Protein AF-A0A317YME3-F1 (afdb_monomer)

Organism: Staphylococcus pseudintermedius (NCBI:txid283734)

Mean predicted aligned error: 4.15 Å

Solvent-accessible surface area (backbone atoms only — not comparable to full-atom values): 5351 Å² total; per-residue (Å²): 137,93,77,72,87,74,99,69,90,85,64,57,86,91,37,72,61,33,56,47,52,65,70,68,42,53,65,45,80,40,51,65,90,75,66,84,88,60,78,84,51,92,85,40,46,78,49,75,70,49,84,71,86,79,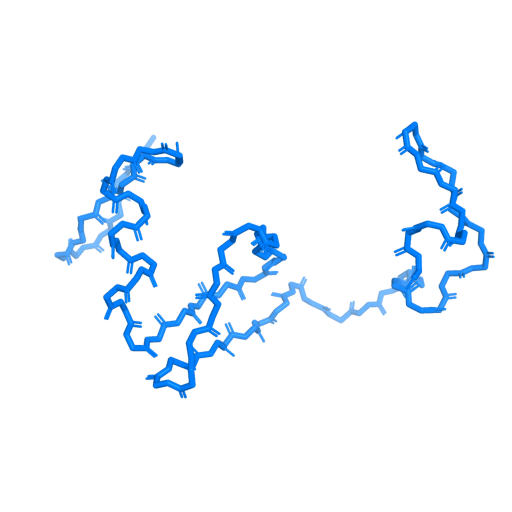87,67,75,55,80,88,68,46,89,72,55,90,50,92,96,57,43,47,82,76,72,104

Sequence (76 aa):
YNVVPGEVEKVEKNSKAYYQAYSEAKFWVSNARIPLFLNKKPNQIYIQTWHGTPLKRLANDMKVVRMPGTTTALYK

Structure (mmCIF, N/CA/C/O backbone):
data_AF-A0A317YME3-F1
#
_entry.id   AF-A0A317YME3-F1
#
loop_
_atom_site.group_PDB
_atom_site.id
_atom_site.type_symbol
_atom_site.label_atom_id
_atom_site.label_alt_id
_atom_site.label_comp_id
_atom_site.label_asym_id
_atom_site.label_entity_id
_atom_site.label_seq_id
_atom_site.pdbx_PDB_ins_code
_atom_site.Cartn_x
_atom_site.Cartn_y
_atom_site.Cartn_z
_atom_site.occupancy
_atom_site.B_iso_or_equiv
_atom_site.auth_seq_id
_atom_site.auth_comp_id
_atom_site.auth_asym_id
_atom_site.auth_atom_id
_atom_site.pdbx_PDB_model_num
ATOM 1 N N . TYR A 1 1 ? -12.133 19.745 -5.878 1.00 52.22 1 TYR A N 1
ATOM 2 C CA . TYR A 1 1 ? -13.153 18.725 -5.576 1.00 52.22 1 TYR A CA 1
ATOM 3 C C . TYR A 1 1 ? -12.484 17.546 -4.883 1.00 52.22 1 TYR A C 1
ATOM 5 O O . TYR A 1 1 ? -11.964 16.673 -5.554 1.00 52.22 1 TYR A O 1
ATOM 13 N N . ASN A 1 2 ? -12.439 17.550 -3.547 1.00 75.44 2 ASN A N 1
ATOM 14 C CA . ASN A 1 2 ? -11.849 16.467 -2.741 1.00 75.44 2 ASN A CA 1
ATOM 15 C C . ASN A 1 2 ? -12.951 15.666 -2.032 1.00 75.44 2 ASN A C 1
ATOM 17 O O . ASN A 1 2 ? -12.821 15.325 -0.856 1.00 75.44 2 ASN A O 1
ATOM 21 N N . VAL A 1 3 ? -14.078 15.453 -2.708 1.00 87.12 3 VAL A N 1
ATOM 22 C CA . VAL A 1 3 ? -15.221 14.724 -2.155 1.00 87.12 3 VAL A CA 1
ATOM 23 C C . VAL A 1 3 ? -15.158 13.305 -2.695 1.00 87.12 3 VAL A C 1
ATOM 25 O O . VAL A 1 3 ? -15.133 13.110 -3.906 1.00 87.12 3 VAL A O 1
ATOM 28 N N . VAL A 1 4 ? -15.086 12.335 -1.788 1.00 91.56 4 VAL A N 1
ATOM 29 C CA . VAL A 1 4 ? -15.241 10.919 -2.121 1.00 91.56 4 VAL A CA 1
ATOM 30 C C . VAL A 1 4 ? -16.714 10.591 -1.880 1.00 91.56 4 VAL A C 1
ATOM 32 O O . VAL A 1 4 ? -17.194 10.873 -0.783 1.00 91.56 4 VAL A O 1
ATOM 35 N N . PRO A 1 5 ? -17.454 10.096 -2.884 1.00 94.25 5 PRO A N 1
ATOM 36 C CA . PRO A 1 5 ? -18.863 9.766 -2.714 1.00 94.25 5 PRO A CA 1
ATOM 37 C C . PRO A 1 5 ? -19.050 8.564 -1.777 1.00 94.25 5 PRO A C 1
ATOM 39 O O . PRO A 1 5 ? -18.225 7.651 -1.760 1.00 94.25 5 PRO A O 1
ATOM 42 N N . GLY A 1 6 ? -20.167 8.557 -1.044 1.00 92.81 6 GLY A N 1
ATOM 43 C CA . GLY A 1 6 ? -20.524 7.512 -0.080 1.00 92.81 6 GLY A CA 1
ATOM 44 C C . GLY A 1 6 ? -20.070 7.804 1.354 1.00 92.81 6 GLY A C 1
ATOM 45 O O . GLY A 1 6 ? -19.520 8.863 1.653 1.00 92.81 6 GLY A O 1
ATOM 46 N N . GLU A 1 7 ? -20.323 6.851 2.249 1.00 94.19 7 GLU A N 1
ATOM 47 C CA . GLU A 1 7 ? -19.906 6.913 3.653 1.00 94.19 7 GLU A CA 1
ATOM 48 C C . GLU A 1 7 ? -18.424 6.545 3.769 1.00 94.19 7 GLU A C 1
ATOM 50 O O . GLU A 1 7 ? -18.055 5.381 3.921 1.00 94.19 7 GLU A O 1
ATOM 55 N N . VAL A 1 8 ? -17.558 7.550 3.629 1.00 94.62 8 VAL A N 1
ATOM 56 C CA . VAL A 1 8 ? -16.104 7.364 3.651 1.00 94.62 8 VAL A CA 1
ATOM 57 C C . VAL A 1 8 ? -15.459 8.345 4.616 1.00 94.62 8 VAL A C 1
ATOM 59 O O . VAL A 1 8 ? -15.610 9.561 4.490 1.00 94.62 8 VAL A O 1
ATOM 62 N N . GLU A 1 9 ? -14.652 7.815 5.529 1.00 94.62 9 GLU A N 1
ATOM 63 C CA . GLU A 1 9 ? -13.733 8.612 6.331 1.00 94.62 9 GLU A CA 1
ATOM 64 C C . GLU A 1 9 ? -12.384 8.732 5.612 1.00 94.62 9 GLU A C 1
ATOM 66 O O . GLU A 1 9 ? -11.764 7.742 5.219 1.00 94.62 9 GLU A O 1
ATOM 71 N N . LYS A 1 10 ? -11.915 9.968 5.425 1.00 95.31 10 LYS A N 1
ATOM 72 C CA . LYS A 1 10 ? -10.588 10.238 4.867 1.00 95.31 10 LYS A CA 1
ATOM 73 C C . LYS A 1 10 ? -9.623 10.522 6.003 1.00 95.31 10 LYS A C 1
ATOM 75 O O . LYS A 1 10 ? -9.870 11.411 6.810 1.00 95.31 10 LYS A O 1
ATOM 80 N N . VAL A 1 11 ? -8.485 9.843 5.987 1.00 96.94 11 VAL A N 1
ATOM 81 C CA . VAL A 1 11 ? -7.406 10.052 6.954 1.00 96.94 11 VAL A CA 1
ATOM 82 C C . VAL A 1 11 ? -6.205 10.715 6.291 1.00 96.94 11 VAL A C 1
ATOM 84 O O . VAL A 1 11 ? -5.865 10.426 5.142 1.00 96.94 11 VAL A O 1
ATOM 87 N N . GLU A 1 12 ? -5.543 11.609 7.019 1.00 97.31 12 GLU A N 1
ATOM 88 C CA . GLU A 1 12 ? -4.329 12.266 6.539 1.00 97.31 12 GLU A CA 1
ATOM 89 C C . GLU A 1 12 ? -3.125 11.324 6.636 1.00 97.31 12 GLU A C 1
ATOM 91 O O . GLU A 1 12 ? -2.915 10.663 7.656 1.00 97.31 12 GLU A O 1
ATOM 96 N N . LYS A 1 13 ? -2.304 11.268 5.584 1.00 96.69 13 LYS A N 1
ATOM 97 C CA . LYS A 1 13 ? -1.105 10.424 5.544 1.00 96.69 13 LYS A CA 1
ATOM 98 C C . LYS A 1 13 ? -0.144 10.782 6.683 1.00 96.69 13 LYS A C 1
ATOM 100 O O . LYS A 1 13 ? 0.115 11.950 6.931 1.00 96.69 13 LYS A O 1
ATOM 1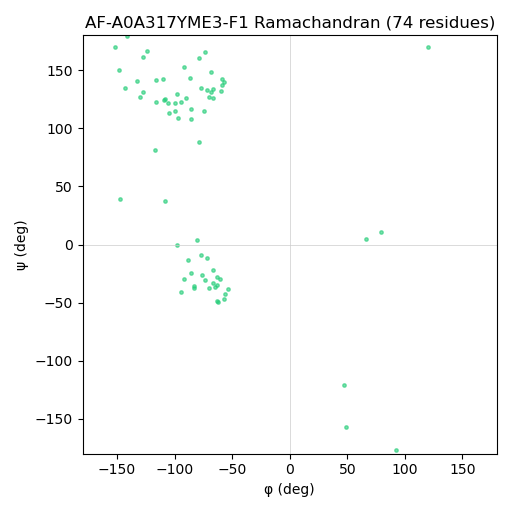05 N N . ASN A 1 14 ? 0.424 9.763 7.330 1.00 96.88 14 ASN A N 1
ATOM 106 C CA . ASN A 1 14 ? 1.314 9.876 8.498 1.00 96.88 14 ASN A CA 1
ATOM 107 C C . ASN A 1 14 ? 0.656 10.411 9.788 1.00 96.88 14 ASN A C 1
ATOM 109 O O . ASN A 1 14 ? 1.354 10.567 10.789 1.00 96.88 14 ASN A O 1
ATOM 113 N N . SER A 1 15 ? -0.659 10.647 9.811 1.00 98.31 15 SER A N 1
ATOM 114 C CA . SER A 1 15 ? -1.388 10.926 11.055 1.00 98.31 15 SER A CA 1
ATOM 115 C C . SER A 1 15 ? -1.567 9.661 11.904 1.00 98.31 15 SER A C 1
ATOM 117 O O . SER A 1 15 ? -1.434 8.535 11.418 1.00 98.31 15 SER A O 1
ATOM 119 N N . LYS A 1 16 ? -1.948 9.820 13.178 1.00 98.31 16 LYS A N 1
ATOM 120 C CA . LYS A 1 16 ? -2.314 8.683 14.042 1.00 98.31 16 LYS A CA 1
ATOM 121 C C . LYS A 1 16 ? -3.445 7.840 13.434 1.00 98.31 16 LYS A C 1
ATOM 123 O O . LYS A 1 16 ? -3.350 6.615 13.430 1.00 98.31 16 LYS A O 1
ATOM 128 N N . ALA A 1 17 ? -4.462 8.495 12.869 1.00 98.12 17 ALA A N 1
ATOM 129 C CA . ALA A 1 17 ? -5.601 7.837 12.230 1.00 98.12 17 ALA A CA 1
ATOM 130 C C . ALA A 1 17 ? -5.182 7.000 11.010 1.00 98.12 17 ALA A C 1
ATOM 132 O O . ALA A 1 17 ? -5.710 5.915 10.797 1.00 98.12 17 ALA A O 1
ATOM 133 N N . TYR A 1 18 ? -4.173 7.439 10.250 1.00 98.44 18 TYR A N 1
ATOM 134 C CA . TYR A 1 18 ? -3.618 6.659 9.141 1.00 98.44 18 TYR A CA 1
ATOM 135 C C . TYR A 1 18 ? -3.013 5.335 9.609 1.00 98.44 18 TYR A C 1
ATOM 137 O O . TYR A 1 18 ? -3.348 4.278 9.075 1.00 98.44 18 TYR A O 1
ATOM 145 N N . TYR A 1 19 ? -2.157 5.367 10.631 1.00 98.25 19 TYR A N 1
ATOM 146 C CA . TYR A 1 19 ? -1.563 4.138 11.162 1.00 98.25 19 TYR A CA 1
A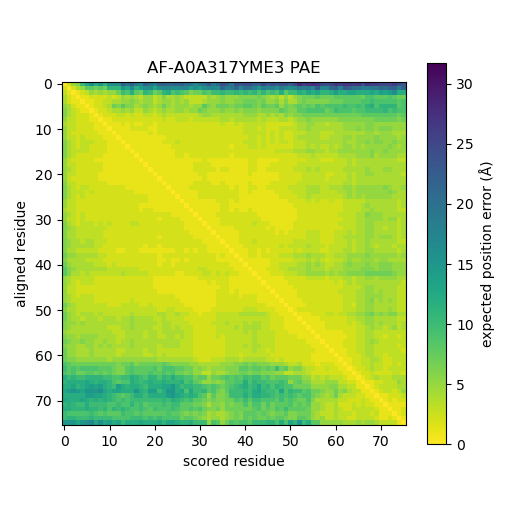TOM 147 C C . TYR A 1 19 ? -2.616 3.217 11.781 1.00 98.25 19 TYR A C 1
ATOM 149 O O . TYR A 1 19 ? -2.531 2.000 11.620 1.00 98.25 19 TYR A O 1
ATOM 157 N N . GLN A 1 20 ? -3.622 3.790 12.442 1.00 98.31 20 GLN A N 1
ATOM 158 C CA . GLN A 1 20 ? -4.738 3.037 13.000 1.00 98.31 20 GLN A CA 1
ATOM 159 C C . GLN A 1 20 ? -5.558 2.345 11.902 1.00 98.31 20 GLN A C 1
ATOM 161 O O . GLN A 1 20 ? -5.733 1.130 11.963 1.00 98.31 20 GLN A O 1
ATOM 166 N N . ALA A 1 21 ? -5.936 3.067 10.843 1.00 98.25 21 ALA A N 1
ATOM 167 C CA . ALA A 1 21 ? -6.672 2.510 9.709 1.00 98.25 21 ALA A CA 1
ATOM 168 C C . ALA A 1 21 ? -5.925 1.332 9.060 1.00 98.25 21 ALA A C 1
ATOM 170 O O . ALA A 1 21 ? -6.500 0.263 8.858 1.00 98.25 21 ALA A O 1
ATOM 171 N N . TYR A 1 22 ? -4.619 1.474 8.806 1.00 98.38 22 TYR A N 1
ATOM 172 C CA . TYR A 1 22 ? -3.804 0.369 8.284 1.00 98.38 22 TYR A CA 1
ATOM 173 C C . TYR A 1 22 ? -3.651 -0.785 9.280 1.00 98.38 22 TYR A C 1
ATOM 175 O O . TYR A 1 22 ? -3.574 -1.937 8.863 1.00 98.38 22 TYR A O 1
ATOM 183 N N . SER A 1 23 ? -3.604 -0.509 10.583 1.00 98.00 23 SER A N 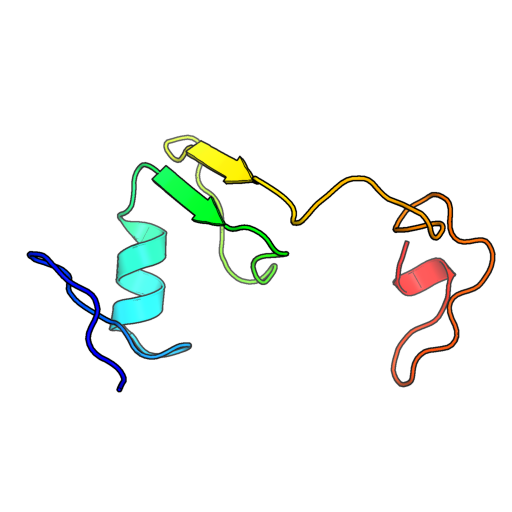1
ATOM 184 C CA . SER A 1 23 ? -3.480 -1.531 11.626 1.00 98.00 23 SER A CA 1
ATOM 185 C C . SER A 1 23 ? -4.753 -2.374 11.778 1.00 98.00 23 SER A C 1
ATOM 187 O O . SER A 1 23 ? -4.654 -3.580 12.020 1.00 98.00 23 SER A O 1
ATOM 189 N N . GLU A 1 24 ? -5.926 -1.761 11.643 1.00 97.81 24 GLU A N 1
ATOM 190 C CA . GLU A 1 24 ? -7.231 -2.391 11.893 1.00 97.81 24 GLU A CA 1
ATOM 191 C C . GLU A 1 24 ? -7.848 -3.019 10.638 1.00 97.81 24 GLU A C 1
ATOM 193 O O . GLU A 1 24 ? -8.557 -4.022 10.731 1.00 97.81 24 GLU A O 1
ATOM 198 N N . ALA A 1 25 ? -7.561 -2.474 9.453 1.00 98.19 25 ALA A N 1
ATOM 199 C CA . ALA A 1 25 ? -8.169 -2.934 8.212 1.00 98.19 25 ALA A CA 1
ATOM 200 C C . ALA A 1 25 ? -7.874 -4.414 7.924 1.00 98.19 25 ALA A C 1
ATOM 202 O O . ALA A 1 25 ? -6.720 -4.841 7.914 1.00 98.19 25 ALA A O 1
ATOM 203 N N . LYS A 1 26 ? -8.913 -5.187 7.586 1.00 98.50 26 LYS A N 1
ATOM 204 C CA . LYS A 1 26 ? -8.766 -6.559 7.067 1.00 98.50 26 LYS A CA 1
ATOM 205 C C . LYS A 1 26 ? -8.249 -6.581 5.625 1.00 98.50 26 LYS A C 1
ATOM 207 O O . LYS A 1 26 ? -7.556 -7.519 5.240 1.00 98.50 26 LYS A O 1
ATOM 212 N N . PHE A 1 27 ? -8.573 -5.552 4.843 1.00 98.62 27 PHE A N 1
ATOM 213 C CA . PHE A 1 27 ? -8.219 -5.446 3.431 1.00 98.62 27 PHE A CA 1
ATOM 214 C C . PHE A 1 27 ? -7.513 -4.127 3.146 1.00 98.62 27 PHE A C 1
ATOM 216 O O . PHE A 1 27 ? -8.004 -3.066 3.523 1.00 98.62 27 PHE A O 1
ATOM 223 N N . TRP A 1 28 ? -6.381 -4.192 2.453 1.00 98.56 28 TRP A N 1
ATOM 224 C CA . TRP A 1 28 ? -5.710 -3.026 1.885 1.00 98.56 28 TRP A CA 1
ATOM 225 C C . TRP A 1 28 ? -5.883 -3.086 0.373 1.00 98.56 28 TRP A C 1
ATOM 227 O O . TRP A 1 28 ? -5.522 -4.089 -0.237 1.00 98.56 28 TRP A O 1
ATOM 237 N N . VAL A 1 29 ? -6.416 -2.030 -0.234 1.00 98.44 29 VAL A N 1
ATOM 238 C CA . VAL A 1 29 ? -6.573 -1.934 -1.690 1.00 98.44 29 VAL A CA 1
ATOM 239 C C . VAL A 1 29 ? -5.711 -0.783 -2.183 1.00 98.44 29 VAL A C 1
ATOM 241 O O . VAL A 1 29 ? -5.851 0.344 -1.711 1.00 98.44 29 VAL A O 1
ATOM 244 N N . SER A 1 30 ? -4.793 -1.060 -3.106 1.00 98.31 30 SER A N 1
ATOM 245 C CA . SER A 1 30 ? -3.950 -0.024 -3.702 1.00 98.31 30 SER A CA 1
ATOM 246 C C . SER A 1 30 ? -3.579 -0.356 -5.141 1.00 98.31 30 SER A C 1
ATOM 248 O O . SER A 1 30 ? -3.430 -1.520 -5.509 1.00 98.31 30 SER A O 1
ATOM 250 N N . ASN A 1 31 ? -3.383 0.694 -5.933 1.00 98.25 31 ASN A N 1
ATOM 251 C CA . ASN A 1 31 ? -2.882 0.639 -7.303 1.00 98.25 31 ASN A CA 1
ATOM 252 C C . ASN A 1 31 ? -1.374 0.928 -7.403 1.00 98.25 31 ASN A C 1
ATOM 254 O O . ASN A 1 31 ? -0.812 0.942 -8.499 1.00 98.25 31 ASN A O 1
ATOM 258 N N . ALA A 1 32 ? -0.715 1.200 -6.276 1.00 97.00 32 ALA A N 1
ATOM 259 C CA . ALA A 1 32 ? 0.694 1.558 -6.214 1.00 97.00 32 ALA A CA 1
ATOM 260 C C . ALA A 1 32 ? 1.372 0.910 -5.002 1.00 97.00 32 ALA A C 1
ATOM 262 O O . ALA A 1 32 ? 0.760 0.180 -4.222 1.00 97.00 32 ALA A O 1
ATOM 263 N N . ARG A 1 33 ? 2.674 1.160 -4.843 1.00 96.38 33 ARG A N 1
ATOM 264 C CA . ARG A 1 33 ? 3.434 0.659 -3.694 1.00 96.38 33 ARG A CA 1
ATOM 265 C C . ARG A 1 33 ? 2.988 1.358 -2.408 1.00 96.38 33 ARG A C 1
ATOM 267 O O . ARG A 1 33 ? 2.970 2.584 -2.337 1.00 96.38 33 ARG A O 1
ATOM 274 N N . ILE A 1 34 ? 2.724 0.562 -1.377 1.00 97.12 34 ILE A N 1
ATOM 275 C CA . ILE A 1 34 ? 2.520 1.026 -0.002 1.00 97.12 34 ILE A CA 1
ATOM 276 C C . ILE A 1 34 ? 3.894 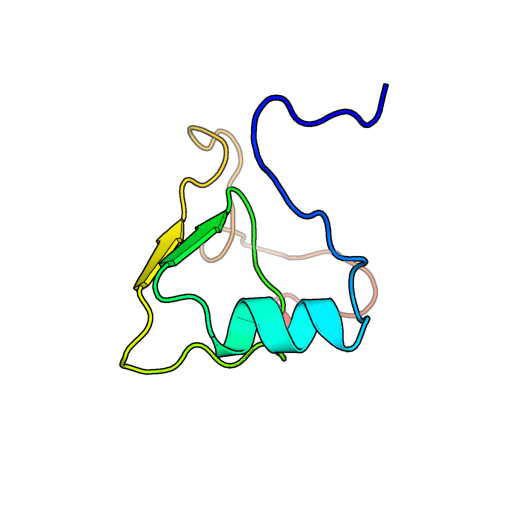1.116 0.698 1.00 97.12 34 ILE A C 1
ATOM 278 O O . ILE A 1 34 ? 4.770 0.294 0.405 1.00 97.12 34 ILE A O 1
ATOM 282 N N . PRO A 1 35 ? 4.133 2.109 1.579 1.00 96.38 35 PRO A N 1
ATOM 283 C CA . PRO A 1 35 ? 5.405 2.245 2.289 1.00 96.38 35 PRO A CA 1
ATOM 284 C C . PRO A 1 35 ? 5.776 1.028 3.147 1.00 96.38 35 PRO A C 1
ATOM 286 O O . PRO A 1 35 ? 4.926 0.468 3.831 1.00 96.38 35 PRO A O 1
ATOM 289 N N . LEU A 1 36 ? 7.068 0.680 3.179 1.00 95.12 36 LEU A N 1
ATOM 290 C CA . LEU A 1 36 ? 7.580 -0.492 3.908 1.00 95.12 36 LEU A CA 1
ATOM 291 C C . LEU A 1 36 ? 7.459 -0.388 5.434 1.00 95.12 36 LEU A C 1
ATOM 293 O O . LEU A 1 36 ? 7.461 -1.406 6.110 1.00 95.12 36 LEU A O 1
ATOM 297 N N . PHE A 1 37 ? 7.344 0.825 5.981 1.00 96.50 37 PHE A N 1
ATOM 298 C CA . PHE A 1 37 ? 7.143 1.022 7.419 1.00 96.50 37 PHE A CA 1
ATOM 299 C C . PHE A 1 37 ? 5.735 0.623 7.892 1.00 96.50 37 PHE A C 1
ATOM 301 O O . PHE A 1 37 ? 5.486 0.564 9.095 1.00 96.50 37 PHE A O 1
ATOM 308 N N . LEU A 1 38 ? 4.797 0.376 6.969 1.00 97.62 38 LEU A N 1
ATOM 309 C CA . LEU A 1 38 ? 3.498 -0.195 7.300 1.00 97.62 38 LEU A CA 1
ATOM 310 C C . LEU A 1 38 ? 3.592 -1.719 7.332 1.00 97.62 38 LEU A C 1
ATOM 312 O O . LEU A 1 38 ? 3.819 -2.375 6.317 1.00 97.62 38 LEU A O 1
ATOM 316 N N . ASN A 1 39 ? 3.360 -2.285 8.510 1.00 97.06 39 ASN A N 1
ATOM 317 C CA . ASN A 1 39 ? 3.493 -3.717 8.738 1.00 97.06 39 ASN A CA 1
ATOM 318 C C . ASN A 1 39 ? 2.202 -4.452 8.365 1.00 97.06 39 ASN A C 1
ATOM 320 O O . ASN A 1 39 ? 1.209 -4.364 9.089 1.00 97.06 39 ASN A O 1
ATOM 324 N N . LYS A 1 40 ? 2.220 -5.206 7.259 1.00 97.62 40 LYS A N 1
ATOM 325 C CA . LYS A 1 40 ? 1.100 -6.081 6.886 1.00 97.62 40 LYS A CA 1
ATOM 326 C C 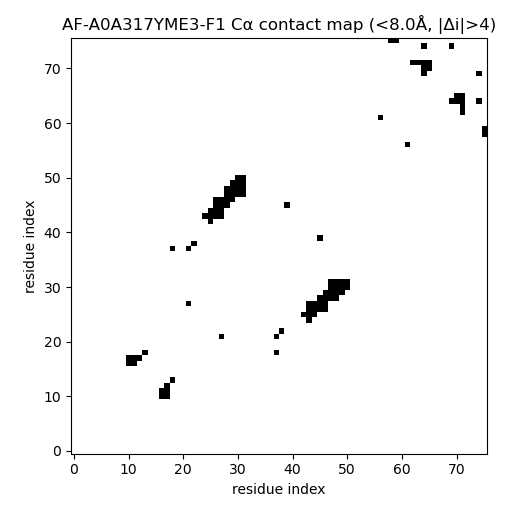. LYS A 1 40 ? 1.081 -7.313 7.787 1.00 97.62 40 LYS A C 1
ATOM 328 O O . LYS A 1 40 ? 1.970 -8.162 7.709 1.00 97.62 40 LYS A O 1
ATOM 333 N N . LYS A 1 41 ? 0.037 -7.455 8.595 1.00 97.75 41 LYS A N 1
ATOM 334 C CA . LYS A 1 41 ? -0.131 -8.588 9.512 1.00 97.75 41 LYS A CA 1
ATOM 335 C C . LYS A 1 41 ? -0.638 -9.844 8.775 1.00 97.75 41 LYS A C 1
ATOM 337 O O . LYS A 1 41 ? -1.198 -9.730 7.675 1.00 97.75 41 LYS A O 1
ATOM 342 N N . PRO A 1 42 ? -0.485 -11.054 9.347 1.00 97.69 42 PRO A N 1
ATOM 343 C CA . PRO A 1 42 ? -1.020 -12.288 8.758 1.00 97.69 42 PRO A CA 1
ATOM 344 C C . PRO A 1 42 ? -2.547 -12.294 8.590 1.00 97.69 42 PRO A C 1
ATOM 346 O O . PRO A 1 42 ? -3.052 -12.888 7.646 1.00 97.69 42 PRO A O 1
ATOM 349 N N . ASN A 1 43 ? -3.281 -11.586 9.455 1.00 97.62 43 ASN A N 1
ATOM 350 C CA . ASN A 1 43 ? -4.744 -11.467 9.402 1.00 97.62 43 ASN A CA 1
ATOM 351 C C . ASN A 1 43 ? -5.258 -10.432 8.379 1.00 97.62 43 ASN A C 1
ATOM 353 O O . ASN A 1 43 ? -6.461 -10.185 8.317 1.00 97.62 43 ASN A O 1
ATOM 357 N N . GLN A 1 44 ? -4.365 -9.818 7.598 1.00 98.69 44 GLN A N 1
ATOM 358 C CA . GLN A 1 44 ? -4.693 -8.779 6.622 1.00 98.69 44 GLN A CA 1
ATOM 359 C C . GLN A 1 44 ? -4.386 -9.236 5.197 1.00 98.69 44 GLN A C 1
ATOM 361 O O . GLN A 1 44 ? -3.351 -9.860 4.926 1.00 98.69 44 GLN A O 1
ATOM 366 N N . ILE A 1 45 ? -5.260 -8.859 4.270 1.00 98.62 45 ILE A N 1
ATOM 367 C CA . ILE A 1 45 ? -5.173 -9.180 2.847 1.00 98.62 45 ILE A CA 1
ATOM 368 C C . ILE A 1 45 ? -4.830 -7.903 2.083 1.00 98.62 45 ILE A C 1
ATOM 370 O O . ILE A 1 45 ? -5.536 -6.904 2.174 1.00 98.62 45 ILE A O 1
ATOM 374 N N . TYR A 1 46 ? -3.745 -7.941 1.313 1.00 98.50 46 TYR A N 1
ATOM 375 C CA . TYR A 1 46 ? -3.331 -6.826 0.470 1.00 98.50 46 TYR A CA 1
ATOM 376 C C . TYR A 1 46 ? -3.657 -7.126 -0.993 1.00 98.50 46 TYR A C 1
ATOM 378 O O . TYR A 1 46 ? -3.073 -8.026 -1.594 1.00 98.50 46 TYR A O 1
ATOM 386 N N . ILE A 1 47 ? -4.596 -6.363 -1.547 1.00 98.69 47 ILE A N 1
ATOM 387 C CA . ILE A 1 47 ? -5.030 -6.417 -2.939 1.00 98.69 47 ILE A CA 1
ATOM 388 C C . ILE A 1 47 ? -4.287 -5.318 -3.701 1.00 98.69 47 ILE A C 1
ATOM 390 O O . ILE A 1 47 ? -4.548 -4.125 -3.528 1.00 98.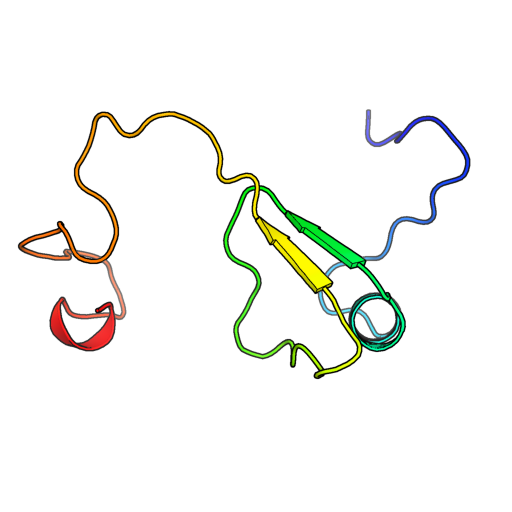69 47 ILE A O 1
ATOM 394 N N . GLN A 1 48 ? -3.347 -5.735 -4.544 1.00 98.31 48 GLN A N 1
ATOM 395 C CA . GLN A 1 48 ? -2.594 -4.851 -5.424 1.00 98.31 48 GLN A CA 1
ATOM 396 C C . GLN A 1 48 ? -3.185 -4.911 -6.831 1.00 98.31 48 GLN A C 1
ATOM 398 O O . GLN A 1 48 ? -3.106 -5.946 -7.488 1.00 98.31 48 GLN A O 1
ATOM 403 N N . THR A 1 49 ? -3.746 -3.799 -7.301 1.00 98.38 49 THR A N 1
ATOM 404 C CA . THR A 1 49 ? -4.329 -3.720 -8.651 1.00 98.38 49 THR A CA 1
ATOM 405 C C . THR A 1 49 ? -3.312 -3.307 -9.709 1.00 98.38 49 THR A C 1
ATOM 407 O O . THR A 1 49 ? -3.594 -3.406 -10.901 1.00 98.38 49 THR A O 1
ATOM 410 N N . TRP A 1 50 ? -2.145 -2.805 -9.290 1.00 97.94 50 TRP A N 1
ATOM 411 C CA . TRP A 1 50 ? -1.217 -2.069 -10.143 1.00 97.94 50 TRP A CA 1
ATOM 412 C C . TRP A 1 50 ? -1.960 -0.969 -10.919 1.00 97.94 50 TRP A C 1
ATOM 414 O O . TRP A 1 50 ? -3.013 -0.493 -10.489 1.00 97.94 50 TRP A O 1
ATOM 424 N N . HIS A 1 51 ? -1.411 -0.529 -12.045 1.00 97.50 51 HIS A N 1
ATOM 425 C CA . HIS A 1 51 ? -1.967 0.581 -12.819 1.00 97.50 51 HIS A CA 1
ATOM 426 C C . HIS A 1 51 ? -1.732 0.417 -14.327 1.00 97.50 51 HIS A C 1
ATOM 428 O O . HIS A 1 51 ? -1.458 1.384 -15.033 1.00 97.50 51 HIS A O 1
ATOM 434 N N . GLY A 1 52 ? -1.859 -0.818 -14.824 1.00 97.19 52 GLY A N 1
ATOM 435 C CA . GLY A 1 52 ? -1.931 -1.108 -16.257 1.00 97.19 52 GLY A CA 1
ATOM 436 C C . GLY A 1 52 ? -0.829 -2.016 -16.801 1.00 97.19 52 GLY A C 1
ATOM 437 O O . GLY A 1 52 ? 0.152 -2.336 -16.127 1.00 97.19 52 GLY A O 1
ATOM 438 N N . THR A 1 53 ? -1.026 -2.440 -18.049 1.00 97.44 53 THR A N 1
ATOM 439 C CA . THR A 1 53 ? -0.114 -3.330 -18.771 1.00 97.44 53 THR A CA 1
ATOM 440 C C . THR A 1 53 ? 1.222 -2.626 -19.035 1.00 97.44 53 THR A C 1
ATOM 442 O O . THR A 1 53 ? 1.233 -1.529 -19.600 1.00 97.44 53 THR A O 1
ATOM 445 N N . PRO A 1 54 ? 2.362 -3.217 -18.640 1.00 96.88 54 PRO A N 1
ATOM 446 C CA . PRO A 1 54 ? 3.656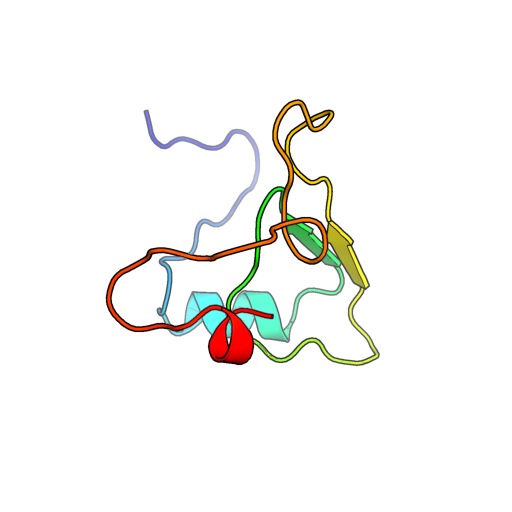 -2.565 -18.778 1.00 96.88 54 PRO A CA 1
ATOM 447 C C . PRO A 1 54 ? 4.086 -2.463 -20.247 1.00 96.88 54 PRO A C 1
ATOM 449 O O . PRO A 1 54 ? 4.181 -3.468 -20.943 1.00 96.88 54 PRO A O 1
ATOM 452 N N . LEU A 1 55 ? 4.420 -1.247 -20.694 1.00 97.44 55 LEU A N 1
ATOM 453 C CA . LEU A 1 55 ? 5.155 -1.022 -21.949 1.00 97.44 55 LEU A CA 1
ATOM 454 C C . LEU A 1 55 ? 6.671 -0.911 -21.712 1.00 97.44 55 LEU A C 1
ATOM 456 O O . LEU A 1 55 ? 7.478 -1.423 -22.483 1.00 97.44 55 LEU A O 1
ATOM 460 N N . LYS A 1 56 ? 7.075 -0.214 -20.644 1.00 96.25 56 LYS A N 1
ATOM 461 C CA . LYS A 1 56 ? 8.483 -0.051 -20.242 1.00 96.25 56 LYS A CA 1
ATOM 462 C C . LYS A 1 56 ? 8.866 -1.155 -19.250 1.00 96.25 56 LYS A C 1
ATOM 464 O O . LYS A 1 56 ? 8.012 -1.636 -18.514 1.00 96.25 56 LYS A O 1
ATOM 469 N N . ARG A 1 57 ? 10.152 -1.527 -19.196 1.00 95.31 57 ARG A N 1
ATOM 470 C CA . ARG A 1 57 ? 10.667 -2.481 -18.193 1.00 95.31 57 ARG A CA 1
ATOM 471 C C . ARG A 1 57 ? 10.595 -1.872 -16.794 1.00 95.31 57 ARG A C 1
ATOM 473 O O . ARG A 1 57 ? 11.007 -0.728 -16.611 1.00 95.31 57 ARG A O 1
ATOM 480 N N . LEU A 1 58 ? 10.102 -2.645 -15.829 1.00 93.88 58 LEU A N 1
ATOM 481 C CA . LEU A 1 58 ? 9.863 -2.223 -14.447 1.00 93.88 58 LEU A CA 1
ATOM 482 C C . LEU A 1 58 ? 10.532 -3.199 -13.474 1.00 93.88 58 LEU A C 1
ATOM 484 O O . LEU A 1 58 ? 10.795 -4.344 -13.829 1.00 93.88 58 LEU A O 1
ATOM 488 N N . ALA A 1 59 ? 10.731 -2.766 -12.228 1.00 91.88 59 ALA A N 1
ATOM 489 C CA . ALA A 1 59 ? 11.186 -3.614 -11.124 1.00 91.88 59 ALA A CA 1
ATOM 490 C C . ALA A 1 59 ? 12.400 -4.492 -11.503 1.00 91.88 59 ALA A C 1
ATOM 492 O O . ALA A 1 59 ? 13.447 -3.961 -11.885 1.00 91.88 59 ALA A O 1
ATOM 493 N N . ASN A 1 60 ? 12.265 -5.818 -11.411 1.00 92.56 60 ASN A N 1
ATOM 494 C CA . ASN A 1 60 ? 13.365 -6.755 -11.628 1.00 92.56 60 ASN A CA 1
ATOM 495 C C . ASN A 1 60 ? 13.928 -6.710 -13.065 1.00 92.56 60 ASN A C 1
ATOM 497 O O . ASN A 1 60 ? 15.130 -6.909 -13.263 1.00 92.56 60 ASN A O 1
ATOM 501 N N . ASP A 1 61 ? 13.097 -6.341 -14.047 1.00 94.12 61 ASP A N 1
ATOM 502 C CA . ASP A 1 61 ? 13.464 -6.300 -15.469 1.00 94.12 61 ASP A CA 1
ATOM 503 C C . ASP A 1 61 ? 14.319 -5.078 -15.841 1.00 94.12 61 ASP A C 1
ATOM 505 O O . ASP A 1 61 ? 14.843 -4.977 -16.957 1.00 94.12 61 ASP A O 1
ATOM 509 N N . MET A 1 62 ? 14.488 -4.115 -14.932 1.00 93.12 62 MET A N 1
ATOM 510 C CA . MET A 1 62 ? 15.357 -2.963 -15.175 1.00 93.12 62 MET A CA 1
ATOM 511 C C . MET A 1 62 ? 16.831 -3.371 -15.139 1.00 93.12 62 MET A C 1
ATOM 513 O O . MET A 1 62 ? 17.281 -4.031 -14.211 1.00 93.12 62 MET A O 1
ATOM 517 N N . LYS A 1 63 ? 17.629 -2.946 -16.125 1.00 93.44 63 LYS A N 1
ATOM 518 C CA . LYS A 1 63 ? 19.074 -3.252 -16.154 1.00 93.44 63 LYS A CA 1
ATOM 519 C C . LYS A 1 63 ? 19.904 -2.296 -15.298 1.00 93.44 63 LYS A C 1
ATOM 521 O O . LYS A 1 63 ? 20.866 -2.717 -14.671 1.00 93.44 63 LYS A O 1
ATOM 526 N N . VAL A 1 64 ? 19.537 -1.017 -15.284 1.00 92.94 64 VAL A N 1
ATOM 527 C CA . VAL A 1 64 ? 20.243 0.042 -14.558 1.00 92.94 64 VAL A CA 1
ATOM 528 C C . VAL A 1 64 ? 19.210 1.008 -13.994 1.00 92.94 64 VAL A C 1
ATOM 530 O O . VAL A 1 64 ? 18.301 1.418 -14.714 1.00 92.94 64 VAL A O 1
ATOM 533 N N . VAL A 1 65 ? 19.368 1.387 -12.728 1.00 92.31 65 VAL A N 1
ATOM 534 C CA . VAL A 1 65 ? 18.564 2.417 -12.067 1.00 92.31 65 VAL A CA 1
ATOM 535 C C . VAL A 1 65 ? 19.416 3.673 -11.914 1.00 92.31 65 VAL A C 1
ATOM 537 O O . VAL A 1 65 ? 20.482 3.631 -11.305 1.00 92.31 65 VAL A O 1
ATOM 540 N N . ARG A 1 66 ? 18.954 4.795 -12.478 1.00 88.12 66 ARG A N 1
ATOM 541 C CA . ARG A 1 66 ? 19.587 6.117 -12.339 1.00 88.12 66 ARG A CA 1
ATOM 542 C C . ARG A 1 66 ? 18.623 7.063 -11.633 1.00 88.12 66 ARG A C 1
ATOM 544 O O . ARG A 1 66 ? 17.905 7.815 -12.284 1.00 88.12 66 ARG A O 1
ATOM 551 N N . MET A 1 67 ? 18.578 6.975 -10.308 1.00 89.56 67 MET A N 1
ATOM 552 C CA . MET A 1 67 ? 17.757 7.840 -9.460 1.00 89.56 67 MET A CA 1
ATOM 553 C C . MET A 1 67 ? 18.598 8.368 -8.291 1.00 89.56 67 MET A C 1
ATOM 555 O O . MET A 1 67 ? 19.396 7.603 -7.746 1.00 89.56 67 MET A O 1
ATOM 559 N N . PRO A 1 68 ? 18.440 9.642 -7.888 1.00 90.56 68 PRO A N 1
ATOM 560 C CA . PRO A 1 68 ? 19.116 10.176 -6.709 1.00 90.56 68 PRO A CA 1
ATOM 561 C C . PRO A 1 68 ? 18.787 9.364 -5.448 1.00 90.56 68 PRO A C 1
ATOM 563 O O . PRO A 1 68 ? 17.642 8.964 -5.246 1.00 90.56 68 PRO A O 1
ATOM 566 N N . GLY A 1 69 ? 19.787 9.132 -4.594 1.00 88.44 69 GLY A N 1
ATOM 567 C CA . GLY A 1 69 ? 19.601 8.457 -3.302 1.00 88.44 69 GLY A CA 1
ATOM 568 C C . GLY A 1 69 ? 19.488 6.929 -3.357 1.00 88.44 69 GLY A C 1
ATOM 569 O O . GLY A 1 69 ? 19.140 6.316 -2.353 1.00 88.44 69 GLY A O 1
ATOM 570 N N . THR A 1 70 ? 19.775 6.288 -4.495 1.00 88.81 70 THR A N 1
ATOM 571 C CA . THR A 1 70 ? 19.830 4.821 -4.596 1.00 88.81 70 THR A CA 1
ATOM 572 C C . THR A 1 70 ? 20.804 4.362 -5.688 1.00 88.81 70 THR A C 1
ATOM 574 O O . THR A 1 70 ? 21.286 5.158 -6.492 1.00 88.81 70 THR A O 1
ATOM 577 N N . THR A 1 71 ? 21.098 3.064 -5.729 1.00 90.25 71 THR A N 1
ATOM 578 C CA . THR A 1 71 ? 21.848 2.399 -6.807 1.00 90.25 71 THR A CA 1
ATOM 579 C C . THR A 1 71 ? 21.006 1.255 -7.367 1.00 90.25 71 THR A C 1
ATOM 581 O O . THR A 1 71 ? 20.037 0.831 -6.742 1.00 90.25 71 THR A O 1
ATOM 584 N N . THR A 1 72 ? 21.377 0.696 -8.524 1.00 88.06 72 THR A N 1
ATOM 585 C CA . THR A 1 72 ? 20.691 -0.494 -9.061 1.00 88.06 72 THR A CA 1
ATOM 586 C C . THR A 1 72 ? 20.635 -1.641 -8.048 1.00 88.06 72 THR A C 1
ATOM 588 O O . THR A 1 72 ? 19.613 -2.310 -7.973 1.00 88.06 72 THR A O 1
ATOM 591 N N . ALA A 1 73 ? 21.700 -1.849 -7.265 1.00 87.25 73 ALA A N 1
ATOM 592 C CA . ALA A 1 73 ? 21.774 -2.923 -6.275 1.00 87.25 73 ALA A CA 1
ATOM 593 C C . ALA A 1 73 ? 20.967 -2.641 -4.998 1.00 87.25 73 ALA A C 1
ATOM 595 O O . ALA A 1 73 ? 20.564 -3.579 -4.334 1.00 87.25 73 ALA A O 1
ATOM 596 N N . LEU A 1 74 ? 20.746 -1.368 -4.646 1.00 86.19 74 LEU A N 1
ATOM 597 C CA . LEU A 1 74 ? 19.924 -0.983 -3.490 1.00 86.19 74 LEU A CA 1
ATOM 598 C C . LEU A 1 74 ? 18.432 -0.892 -3.828 1.00 86.19 74 LEU A C 1
ATOM 600 O O .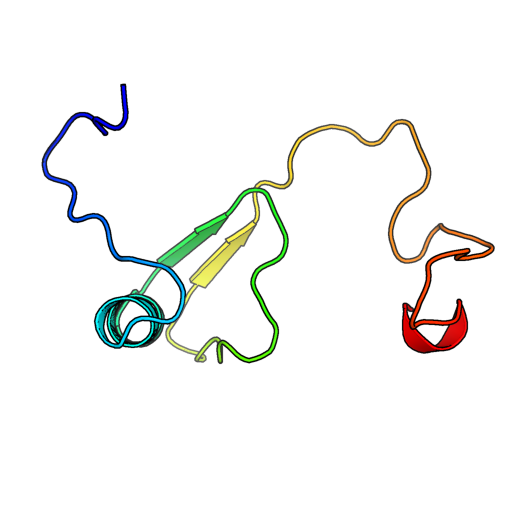 LEU A 1 74 ? 17.588 -0.947 -2.938 1.00 86.19 74 LEU A O 1
ATOM 604 N N . TYR A 1 75 ? 18.106 -0.657 -5.099 1.00 84.62 75 TYR A N 1
ATOM 605 C CA . TYR A 1 75 ? 16.726 -0.560 -5.560 1.00 84.62 75 TYR A CA 1
ATOM 606 C C . TYR A 1 75 ? 16.095 -1.932 -5.833 1.00 84.62 75 TYR A C 1
ATOM 608 O O . TYR A 1 75 ? 14.883 -2.086 -5.659 1.00 84.62 75 TYR A O 1
ATOM 616 N N . LYS A 1 76 ? 16.901 -2.874 -6.333 1.00 77.56 76 LYS A N 1
ATOM 617 C CA . LYS A 1 76 ? 16.507 -4.266 -6.562 1.00 77.56 76 LYS A CA 1
ATOM 618 C C . LYS A 1 76 ? 16.582 -5.060 -5.269 1.00 77.56 76 LYS A C 1
ATOM 620 O O . LYS A 1 76 ? 15.673 -5.895 -5.084 1.00 77.56 76 LYS A O 1
#

Nearest PDB structures (foldseek):
  3l7j-assembly1_B  TM=9.946E-01  e=1.540E-07  Staphylococcus epidermidis RP62A
  3l7m-assembly2_A  TM=9.945E-01  e=2.026E-07  Staphylococcus epidermidis RP62A
  3l7k-assembly2_B  TM=9.921E-01  e=4.308E-07  Staphylococcus epidermidis RP62A
  3l7m-assembly1_D  TM=9.942E-01  e=5.668E-07  Staphylococcus epidermidis RP62A
  3l7l-assembly3_D  TM=9.915E-01  e=1.051E-06  Staphylococcus epidermidis RP62A

pLDDT: mean 94.29, std 6.74, range [52.22, 98.69]

Radius of gyration: 16.18 Å; Cα contacts (8 Å, |Δi|>4): 51; chains: 1; bounding box: 42×31×36 Å

Foldseek 3Di:
DPDDPDDDDDDDPPDPVNLVCLVPDQEAEDQDDDDPVRDDDPSHYYHHPHDDDDPDDDDPRDPWDDDPPDGPVRRD

Secondary structure (DSSP, 8-state):
--PPSSS-----TTSHHHHHHHHH-SEEEESSPPPTTS---TT-EEEE--SS--SS--GGG-S----TT--HHHH-

InterPro domains:
  IPR007554 CDP-glycerol glycerophosphotransferase [PF04464] (4-70)
  IPR043149 CDP-glycerol glycerophosphotransferase, N-terminal domain [G3DSA:3.40.50.11820] (2-75)